Protein AF-A0A351TY07-F1 (afdb_monomer_lite)

Secondary structure (DSSP, 8-state):
-HHHHHHHHHIIIIIHHHHHHHHTTT-------SS-HHHHHHHHHHHHHTT--

pLDDT: mean 93.42, std 8.33, range [52.97, 98.38]

Structure (mmCIF, N/CA/C/O backbone):
data_AF-A0A351TY07-F1
#
_entry.id   AF-A0A351TY07-F1
#
loop_
_atom_site.group_PDB
_atom_site.id
_atom_site.type_symbol
_atom_site.label_atom_id
_atom_site.label_alt_id
_atom_site.label_comp_id
_atom_site.label_asym_id
_atom_site.label_entity_id
_atom_site.label_seq_id
_atom_site.pdbx_PDB_ins_code
_atom_site.Cartn_x
_atom_site.Cartn_y
_atom_site.Cartn_z
_atom_site.occupancy
_atom_site.B_iso_or_equiv
_atom_site.auth_seq_id
_atom_site.auth_comp_id
_atom_site.auth_asym_id
_atom_site.auth_atom_id
_atom_site.pdbx_PDB_model_num
ATOM 1 N N . PRO A 1 1 ? 8.811 3.276 -23.330 1.00 70.81 1 PRO A N 1
ATOM 2 C CA . PRO A 1 1 ? 8.858 1.814 -23.076 1.00 70.81 1 PRO A CA 1
ATOM 3 C C . PRO A 1 1 ? 9.910 1.402 -22.029 1.00 70.81 1 PRO A C 1
ATOM 5 O O . PRO A 1 1 ? 9.564 0.723 -21.074 1.00 70.81 1 PRO A O 1
ATOM 8 N N . GLU A 1 2 ? 11.166 1.829 -22.173 1.00 84.00 2 GLU A N 1
ATOM 9 C CA . GLU A 1 2 ? 12.281 1.379 -21.321 1.00 84.00 2 GLU A CA 1
ATOM 10 C C . GLU A 1 2 ? 12.194 1.878 -19.867 1.00 84.00 2 GLU A C 1
ATOM 12 O O . GLU A 1 2 ? 12.316 1.094 -18.934 1.00 84.00 2 GLU A O 1
ATOM 17 N N . LYS A 1 3 ? 11.832 3.151 -19.653 1.00 90.50 3 LYS A N 1
ATOM 18 C CA . LYS A 1 3 ? 11.679 3.735 -18.303 1.00 90.50 3 LYS A CA 1
ATOM 19 C C . LYS A 1 3 ? 10.594 3.069 -17.446 1.00 90.50 3 LYS A C 1
ATOM 21 O O . LYS A 1 3 ? 10.716 3.047 -16.229 1.00 90.50 3 LYS A O 1
ATOM 26 N N . LEU A 1 4 ? 9.530 2.550 -18.066 1.00 92.44 4 LEU A N 1
ATOM 27 C CA . LEU A 1 4 ? 8.476 1.831 -17.340 1.00 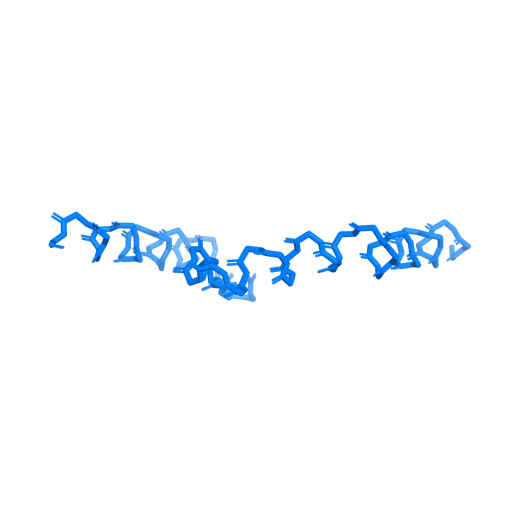92.44 4 LEU A CA 1
ATOM 28 C C . LEU A 1 4 ? 8.988 0.487 -16.822 1.00 92.44 4 LEU A C 1
ATOM 30 O O . LEU A 1 4 ? 8.698 0.141 -15.685 1.00 92.44 4 LEU A O 1
ATOM 34 N N . LYS A 1 5 ? 9.803 -0.220 -17.618 1.00 94.12 5 LYS A N 1
ATOM 35 C CA . LYS A 1 5 ? 10.443 -1.470 -17.193 1.00 94.12 5 LYS A CA 1
ATOM 36 C C . LYS A 1 5 ? 11.362 -1.233 -15.998 1.00 94.12 5 LYS A C 1
ATOM 38 O O . LYS A 1 5 ? 11.229 -1.936 -15.011 1.00 94.12 5 LYS A O 1
ATOM 43 N N . VAL A 1 6 ? 12.199 -0.190 -16.056 1.00 95.50 6 VAL A N 1
ATOM 44 C CA . VAL A 1 6 ? 13.078 0.192 -14.936 1.00 95.50 6 VAL A CA 1
ATOM 45 C C . VAL A 1 6 ? 12.271 0.451 -13.662 1.00 95.50 6 VAL A C 1
ATOM 47 O O . VAL A 1 6 ? 12.600 -0.100 -12.622 1.00 95.50 6 VAL A O 1
ATOM 50 N N . ARG A 1 7 ? 11.172 1.213 -13.743 1.00 96.06 7 ARG A N 1
ATOM 51 C CA . ARG A 1 7 ? 10.302 1.469 -12.580 1.00 96.06 7 ARG A CA 1
ATOM 52 C C . ARG A 1 7 ? 9.656 0.201 -12.021 1.00 96.06 7 ARG A C 1
ATOM 54 O O . ARG A 1 7 ? 9.509 0.093 -10.811 1.00 96.06 7 ARG A O 1
ATOM 61 N N . MET A 1 8 ? 9.253 -0.733 -12.883 1.00 95.75 8 MET A N 1
ATOM 62 C CA . MET A 1 8 ? 8.674 -2.010 -12.450 1.00 95.75 8 MET A CA 1
ATOM 63 C C . MET A 1 8 ? 9.719 -2.877 -11.746 1.00 95.75 8 MET A C 1
ATOM 65 O O . MET A 1 8 ? 9.452 -3.364 -10.654 1.00 95.75 8 MET A O 1
ATOM 69 N N . THR A 1 9 ? 10.929 -2.969 -12.301 1.00 96.31 9 THR A N 1
ATOM 70 C CA . THR A 1 9 ? 12.056 -3.650 -11.651 1.00 96.31 9 THR A CA 1
ATOM 71 C C . THR A 1 9 ? 12.409 -2.997 -10.312 1.00 96.31 9 THR A C 1
ATOM 73 O O . THR A 1 9 ? 12.550 -3.693 -9.316 1.00 96.31 9 THR A O 1
ATOM 76 N N . GLU A 1 10 ? 12.473 -1.664 -10.233 1.00 96.12 10 GLU A N 1
ATOM 77 C CA . GLU A 1 10 ? 12.725 -0.963 -8.964 1.00 96.12 10 GLU A CA 1
ATOM 78 C C . GLU A 1 10 ? 11.626 -1.219 -7.922 1.00 96.12 10 GLU A C 1
ATOM 80 O O . GLU A 1 10 ? 11.928 -1.371 -6.738 1.00 96.12 10 GLU A O 1
ATOM 85 N N . TYR A 1 11 ? 10.360 -1.283 -8.342 1.00 96.00 11 TYR A N 1
ATOM 86 C CA . TYR A 1 11 ? 9.246 -1.623 -7.458 1.00 96.00 11 TYR A CA 1
ATOM 87 C C . TYR A 1 11 ? 9.388 -3.046 -6.896 1.00 96.00 11 TYR A C 1
ATOM 89 O O . TYR A 1 11 ? 9.271 -3.241 -5.684 1.00 96.00 11 TYR A O 1
ATOM 97 N N . GLU A 1 12 ? 9.693 -4.021 -7.753 1.00 96.38 12 GLU A N 1
ATOM 98 C CA . GLU A 1 12 ? 9.917 -5.415 -7.356 1.00 96.38 12 GLU A CA 1
ATOM 99 C C . GLU A 1 12 ? 11.127 -5.553 -6.419 1.00 96.38 12 GLU A C 1
ATOM 101 O O . GLU A 1 12 ? 11.033 -6.187 -5.371 1.00 96.38 12 GLU A O 1
ATOM 106 N N . GLU A 1 13 ? 12.253 -4.915 -6.742 1.00 97.38 13 GLU A N 1
ATOM 107 C CA . GLU A 1 13 ? 13.503 -5.074 -5.990 1.00 97.38 13 GLU A CA 1
ATOM 108 C C . GLU A 1 13 ? 13.548 -4.270 -4.685 1.00 97.38 13 GLU A C 1
ATOM 110 O O . GLU A 1 13 ? 14.251 -4.656 -3.750 1.00 97.38 13 GLU A O 1
ATOM 115 N N . ARG A 1 14 ? 12.846 -3.131 -4.607 1.00 96.00 14 ARG A N 1
ATOM 116 C CA . ARG A 1 14 ? 12.970 -2.197 -3.470 1.00 96.00 14 ARG A CA 1
ATOM 117 C C . ARG A 1 14 ? 11.681 -1.999 -2.697 1.00 96.00 14 ARG A C 1
ATOM 119 O O . ARG A 1 14 ? 11.730 -1.881 -1.475 1.00 96.00 14 ARG A O 1
ATOM 126 N N . THR A 1 15 ? 10.535 -1.941 -3.370 1.00 96.25 15 THR A N 1
ATOM 127 C CA . THR A 1 15 ? 9.253 -1.679 -2.704 1.00 96.25 15 THR A CA 1
ATOM 128 C C . THR A 1 15 ? 8.632 -2.957 -2.145 1.00 96.25 15 THR A C 1
ATOM 130 O O . THR A 1 15 ? 8.195 -2.944 -0.993 1.00 96.25 15 THR A O 1
ATOM 133 N N . MET A 1 16 ? 8.632 -4.070 -2.892 1.00 96.25 16 MET A N 1
ATOM 134 C CA . MET A 1 16 ? 8.064 -5.339 -2.401 1.00 96.25 16 MET A CA 1
ATOM 135 C C . MET A 1 16 ? 8.697 -5.835 -1.086 1.00 96.25 16 MET A C 1
ATOM 137 O O . MET A 1 16 ? 7.931 -6.155 -0.177 1.00 96.25 16 MET A O 1
ATOM 141 N N . PRO A 1 17 ? 10.032 -5.804 -0.883 1.00 97.50 17 PRO A N 1
ATOM 142 C CA . PRO A 1 17 ? 10.627 -6.234 0.388 1.00 97.50 17 PRO A CA 1
ATOM 143 C C . PRO A 1 17 ? 10.159 -5.416 1.602 1.00 97.50 17 PRO A C 1
ATOM 145 O O . PRO A 1 17 ? 10.056 -5.937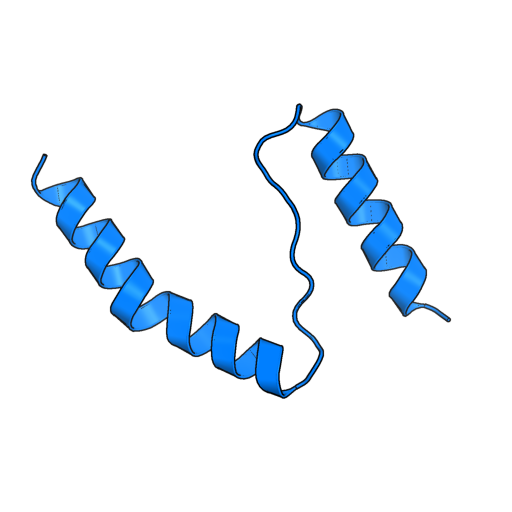 2.713 1.00 97.50 17 PRO A O 1
ATOM 148 N N . VAL A 1 18 ? 9.849 -4.130 1.404 1.00 97.19 18 VAL A N 1
ATOM 149 C CA . VAL A 1 18 ? 9.313 -3.262 2.463 1.00 97.19 18 VAL A CA 1
ATOM 150 C C . VAL A 1 18 ? 7.867 -3.643 2.797 1.00 97.19 18 VAL A C 1
ATOM 152 O O . VAL A 1 18 ? 7.495 -3.679 3.970 1.00 97.19 18 VAL A O 1
ATOM 155 N N . LEU A 1 19 ? 7.058 -3.982 1.789 1.00 96.50 19 LEU A N 1
ATOM 156 C CA . LEU A 1 19 ? 5.704 -4.501 2.007 1.00 96.50 19 LEU A CA 1
ATOM 157 C C . LEU A 1 19 ? 5.737 -5.825 2.781 1.00 96.50 19 LEU A C 1
ATOM 159 O O . LEU A 1 19 ? 4.976 -5.982 3.737 1.00 96.50 19 LEU A O 1
ATOM 163 N N . ASP A 1 20 ? 6.650 -6.734 2.435 1.00 96.25 20 ASP A N 1
ATOM 164 C CA . ASP A 1 20 ? 6.831 -8.003 3.151 1.00 96.25 20 ASP A CA 1
ATOM 165 C C . ASP A 1 20 ? 7.224 -7.778 4.616 1.00 96.25 20 ASP A C 1
ATOM 167 O O . ASP A 1 20 ? 6.661 -8.408 5.517 1.00 96.25 20 ASP A O 1
ATOM 171 N N . TYR A 1 21 ? 8.129 -6.828 4.879 1.00 97.25 21 TYR A N 1
ATOM 172 C CA . TYR A 1 21 ? 8.525 -6.435 6.234 1.00 97.25 21 TYR A CA 1
ATOM 173 C C . TYR A 1 21 ? 7.330 -5.983 7.096 1.00 97.25 21 TYR A C 1
ATOM 175 O O . TYR A 1 21 ? 7.238 -6.364 8.272 1.00 97.25 21 TYR A O 1
ATOM 183 N N . PHE A 1 22 ? 6.414 -5.184 6.537 1.00 97.00 22 PHE A N 1
ATOM 184 C CA . PHE A 1 22 ? 5.203 -4.738 7.236 1.00 97.00 22 PHE A CA 1
ATOM 185 C C . PHE A 1 22 ? 4.162 -5.855 7.375 1.00 97.00 22 PHE A C 1
ATOM 187 O O . PHE A 1 22 ? 3.529 -5.974 8.428 1.00 97.00 22 PHE A O 1
ATOM 194 N N . ASN A 1 23 ? 4.021 -6.710 6.359 1.00 95.75 23 ASN A N 1
ATOM 195 C CA . ASN A 1 23 ? 3.112 -7.855 6.382 1.00 95.75 23 ASN A CA 1
ATOM 196 C C . ASN A 1 23 ? 3.478 -8.845 7.498 1.00 95.75 23 ASN A C 1
ATOM 198 O O . ASN A 1 23 ? 2.613 -9.259 8.261 1.00 95.75 23 ASN A O 1
ATOM 202 N N . GLN A 1 24 ? 4.770 -9.150 7.666 1.00 97.06 24 GLN A N 1
ATOM 203 C CA . GLN A 1 24 ? 5.268 -10.031 8.735 1.00 97.06 24 GLN A CA 1
ATOM 204 C C . GLN A 1 24 ? 4.974 -9.515 10.154 1.00 97.06 24 GLN A C 1
ATOM 206 O O . GLN A 1 24 ? 4.975 -10.291 11.106 1.00 97.06 24 GLN A O 1
ATOM 211 N N . ARG A 1 25 ? 4.735 -8.210 10.311 1.00 96.56 25 ARG A N 1
ATOM 212 C CA . ARG A 1 25 ? 4.400 -7.571 11.593 1.00 96.56 25 ARG A CA 1
ATOM 213 C C . ARG A 1 25 ? 2.899 -7.433 11.822 1.00 96.56 25 ARG A C 1
ATOM 215 O O . ARG A 1 25 ? 2.515 -6.881 12.846 1.00 96.56 25 ARG A O 1
ATOM 222 N N . ASN A 1 26 ? 2.067 -7.913 10.895 1.00 92.81 26 ASN A N 1
ATOM 223 C CA . ASN A 1 26 ? 0.613 -7.747 10.921 1.00 92.81 26 ASN A CA 1
ATOM 224 C C . ASN A 1 26 ? 0.165 -6.274 11.013 1.00 92.81 26 ASN A C 1
ATOM 226 O O . ASN A 1 26 ? -0.877 -5.980 11.585 1.00 92.81 26 ASN A O 1
ATOM 230 N N . ILE A 1 27 ? 0.949 -5.349 10.445 1.00 93.12 27 ILE A N 1
ATOM 231 C CA . ILE A 1 27 ? 0.622 -3.908 10.393 1.00 93.12 27 ILE A CA 1
ATOM 232 C C . ILE A 1 27 ? 0.403 -3.399 8.962 1.00 93.12 27 ILE A C 1
ATOM 234 O O . ILE A 1 27 ? 0.217 -2.205 8.747 1.00 93.12 27 ILE A O 1
ATOM 238 N N . LEU A 1 28 ? 0.437 -4.293 7.969 1.00 94.75 28 LEU A N 1
ATOM 239 C CA . LEU A 1 28 ? 0.114 -3.961 6.585 1.00 94.75 28 LEU A CA 1
ATOM 240 C C . LEU A 1 28 ? -1.394 -4.078 6.349 1.00 94.75 28 LEU A C 1
ATOM 242 O O . LEU A 1 28 ? -1.960 -5.164 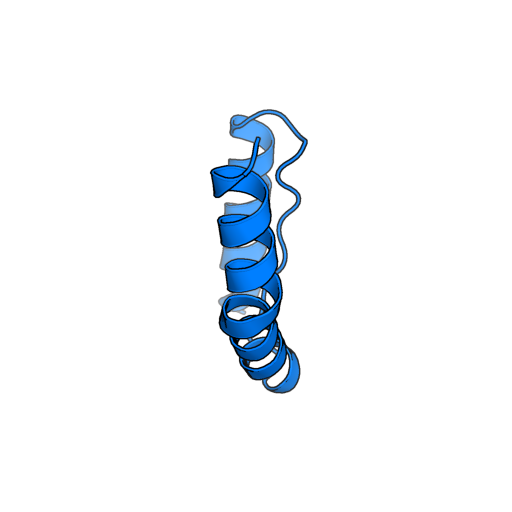6.451 1.00 94.75 28 LEU A O 1
ATOM 246 N N . ILE A 1 29 ? -2.014 -2.980 5.927 1.00 95.25 29 ILE A N 1
ATOM 247 C CA . ILE A 1 29 ? -3.398 -2.950 5.453 1.00 95.25 29 ILE A CA 1
ATOM 248 C C . ILE A 1 29 ? -3.382 -2.812 3.930 1.00 95.25 29 ILE A C 1
ATOM 250 O O . ILE A 1 29 ? -2.796 -1.875 3.391 1.00 95.25 29 ILE A O 1
ATOM 254 N N . LYS A 1 30 ? -4.022 -3.750 3.225 1.00 95.19 30 LYS A N 1
ATOM 255 C CA . LYS A 1 30 ? -4.171 -3.706 1.761 1.00 95.19 30 LYS A CA 1
ATOM 256 C C . LYS A 1 30 ? -5.495 -3.045 1.384 1.00 95.19 30 LYS A C 1
ATOM 258 O O . LYS A 1 30 ? -6.514 -3.340 2.002 1.00 95.19 30 LYS A O 1
ATOM 263 N N . 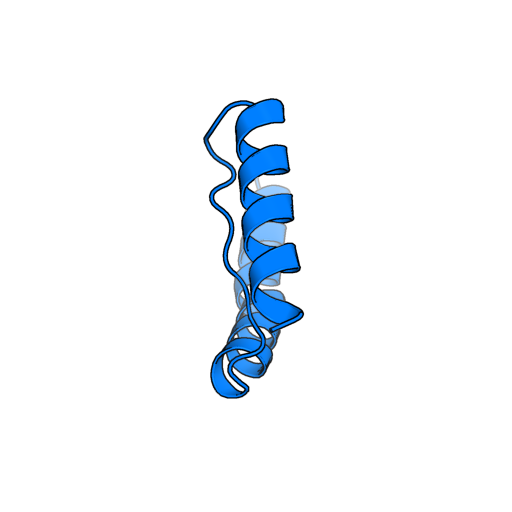VAL A 1 31 ? -5.486 -2.206 0.353 1.00 96.19 31 VAL A N 1
ATOM 264 C CA . VAL A 1 31 ? -6.651 -1.486 -0.194 1.00 96.19 31 VAL A CA 1
ATOM 265 C C . VAL A 1 31 ? -6.716 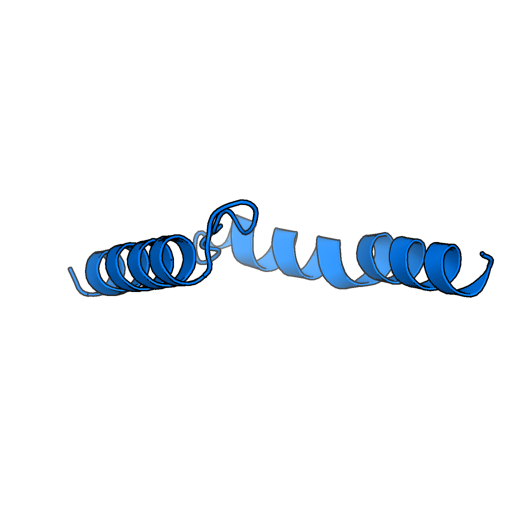-1.760 -1.694 1.00 96.19 31 VAL A C 1
ATOM 267 O O . VAL A 1 31 ? -5.674 -1.768 -2.352 1.00 96.19 31 VAL A O 1
ATOM 270 N N . ASP A 1 32 ? -7.912 -2.027 -2.222 1.00 96.88 32 ASP A N 1
ATOM 271 C CA . ASP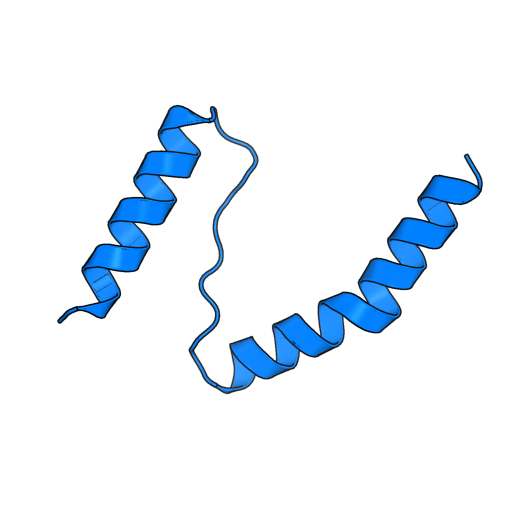 A 1 32 ? -8.113 -2.185 -3.665 1.00 96.88 32 ASP A CA 1
ATOM 272 C C . ASP A 1 32 ? -8.252 -0.806 -4.317 1.00 96.88 32 ASP A C 1
ATOM 274 O O . ASP A 1 32 ? -9.123 -0.025 -3.951 1.00 96.88 32 ASP A O 1
ATOM 278 N N . GLY A 1 33 ? -7.369 -0.506 -5.270 1.00 97.00 33 GLY A N 1
ATOM 279 C CA . GLY A 1 33 ? -7.335 0.771 -5.982 1.00 97.00 33 GLY A CA 1
ATOM 280 C C . GLY A 1 33 ? -8.029 0.762 -7.347 1.00 97.00 33 GLY A C 1
ATOM 281 O O . GLY A 1 33 ? -7.939 1.761 -8.055 1.00 97.00 33 GLY A O 1
ATOM 282 N N . MET A 1 34 ? -8.655 -0.345 -7.762 1.00 97.94 34 MET A N 1
ATOM 283 C CA . MET A 1 34 ? -9.399 -0.416 -9.031 1.00 97.94 34 MET A CA 1
ATOM 284 C C . MET A 1 34 ? -10.751 0.337 -9.050 1.00 97.94 34 MET A C 1
ATOM 286 O O . MET A 1 34 ? -11.125 0.805 -10.129 1.00 97.94 34 MET A O 1
ATOM 290 N N . PRO A 1 35 ? -11.509 0.450 -7.937 1.00 97.94 35 PRO A N 1
ATOM 291 C CA . PRO A 1 35 ? -12.789 1.167 -7.908 1.00 97.94 35 PRO A CA 1
ATOM 292 C C . PRO A 1 35 ? -12.681 2.692 -8.096 1.00 97.94 35 PRO A C 1
ATOM 294 O O . PRO A 1 35 ? -11.597 3.266 -8.181 1.00 97.94 35 PRO A O 1
ATOM 297 N N . ALA A 1 36 ? -13.838 3.367 -8.127 1.00 98.38 36 ALA A N 1
ATOM 298 C CA . ALA A 1 36 ? -13.917 4.830 -8.117 1.00 98.38 36 ALA A CA 1
ATOM 299 C C . ALA A 1 36 ? -13.301 5.420 -6.837 1.00 98.38 36 ALA A C 1
ATOM 301 O O . ALA A 1 36 ? -13.328 4.790 -5.779 1.00 98.38 36 ALA A O 1
ATOM 302 N N . GLN A 1 37 ? -12.778 6.644 -6.930 1.00 97.94 37 GLN A N 1
ATOM 303 C CA . GLN A 1 37 ? -12.024 7.286 -5.851 1.00 97.94 37 GLN A CA 1
ATOM 304 C C . GLN A 1 37 ? -12.809 7.345 -4.534 1.00 97.94 37 GLN A C 1
ATOM 306 O O . GLN A 1 37 ? -12.229 7.119 -3.474 1.00 97.94 37 GLN A O 1
ATOM 311 N N . GLU A 1 38 ? -14.110 7.619 -4.596 1.00 98.19 38 GLU A N 1
ATOM 312 C CA . GLU A 1 38 ? -14.989 7.701 -3.427 1.00 98.19 38 GLU A CA 1
ATOM 313 C C . GLU A 1 38 ? -15.074 6.348 -2.709 1.00 98.19 38 GLU A C 1
ATOM 315 O O . GLU A 1 38 ? -14.938 6.285 -1.491 1.00 98.19 38 GLU A O 1
ATOM 320 N N . ILE A 1 39 ? -15.183 5.258 -3.473 1.00 98.19 39 ILE A N 1
ATOM 321 C CA . ILE A 1 39 ? -15.239 3.889 -2.946 1.00 98.19 39 ILE A CA 1
ATOM 322 C C . ILE A 1 39 ? -13.905 3.495 -2.305 1.00 98.19 39 ILE A C 1
ATOM 324 O O . ILE A 1 39 ? -13.882 2.899 -1.230 1.00 98.19 39 ILE A O 1
ATOM 328 N N . VAL A 1 40 ? -12.783 3.851 -2.939 1.00 98.19 40 VAL A N 1
ATOM 329 C CA . VAL A 1 40 ? -11.443 3.602 -2.380 1.00 98.19 40 VAL A CA 1
ATOM 330 C C . VAL A 1 40 ? -11.249 4.386 -1.080 1.00 98.19 40 VAL A C 1
ATOM 332 O O . VAL A 1 40 ? -10.695 3.863 -0.114 1.00 98.19 40 VAL A O 1
ATOM 335 N N . PHE A 1 41 ? -11.715 5.634 -1.036 1.00 97.94 41 PHE A N 1
ATOM 336 C CA . PHE A 1 41 ? -11.632 6.470 0.156 1.00 97.94 41 PHE A CA 1
ATOM 337 C C . PHE A 1 41 ? -12.462 5.905 1.316 1.00 97.94 41 PHE A C 1
ATOM 339 O O . PHE A 1 41 ? -11.958 5.820 2.436 1.00 97.94 41 PHE A O 1
ATOM 346 N N . GLU A 1 42 ? -13.691 5.461 1.049 1.00 97.62 42 GLU A N 1
ATOM 347 C CA . GLU A 1 42 ? -14.535 4.789 2.044 1.00 97.62 42 GLU A CA 1
ATOM 348 C C . GLU A 1 42 ? -13.882 3.504 2.585 1.00 97.62 42 GLU A C 1
ATOM 350 O O . GLU A 1 42 ? -13.850 3.304 3.800 1.00 97.62 42 GLU A O 1
ATOM 355 N N . ASP A 1 43 ? -13.287 2.669 1.721 1.00 97.19 43 ASP A N 1
ATOM 356 C CA . ASP A 1 43 ? -12.559 1.456 2.138 1.00 97.19 43 ASP A CA 1
ATOM 357 C C . ASP A 1 43 ? -11.372 1.782 3.063 1.00 97.19 43 ASP A C 1
ATOM 359 O O . ASP A 1 43 ? -11.146 1.099 4.066 1.00 97.19 43 ASP A O 1
ATOM 363 N N . ILE A 1 44 ? -10.635 2.860 2.771 1.00 96.94 44 ILE A N 1
ATOM 364 C CA . ILE A 1 44 ? -9.542 3.333 3.633 1.00 96.94 44 ILE A CA 1
ATOM 365 C C . ILE A 1 44 ? -10.075 3.725 5.017 1.00 96.94 44 ILE A C 1
ATOM 367 O O . ILE A 1 44 ? -9.504 3.290 6.018 1.00 96.94 44 ILE A O 1
ATOM 371 N N . LEU A 1 45 ? -11.156 4.510 5.093 1.00 96.56 45 LEU A N 1
ATOM 372 C CA . LEU A 1 45 ? -11.730 4.944 6.373 1.00 96.56 45 LEU A CA 1
ATOM 373 C C . LEU A 1 45 ? -12.199 3.757 7.222 1.00 96.56 45 LEU A C 1
ATOM 375 O O . LEU A 1 45 ? -11.808 3.647 8.383 1.00 96.56 45 LEU A O 1
ATOM 379 N N . LEU A 1 46 ? -12.950 2.826 6.626 1.00 95.50 46 LEU A N 1
ATOM 380 C CA . LEU A 1 46 ? -13.454 1.636 7.322 1.00 95.50 46 LEU A CA 1
ATOM 381 C C . LEU A 1 46 ? -12.322 0.783 7.913 1.00 95.50 46 LEU A C 1
ATOM 383 O O . LEU A 1 46 ? -12.437 0.257 9.022 1.00 95.50 46 LEU A O 1
ATOM 387 N N . LYS A 1 47 ? -11.209 0.646 7.185 1.00 94.38 47 LYS A N 1
ATOM 388 C CA . LYS A 1 47 ? -10.038 -0.108 7.652 1.00 94.38 47 LYS A CA 1
ATOM 389 C C . LYS A 1 47 ? -9.291 0.594 8.782 1.00 94.38 47 LYS A C 1
ATOM 391 O O . LYS A 1 47 ? -8.765 -0.097 9.652 1.00 94.38 47 LYS A O 1
ATOM 396 N N . LEU A 1 48 ? -9.243 1.926 8.782 1.00 93.38 48 LEU A N 1
ATOM 397 C CA . LEU A 1 48 ? -8.607 2.705 9.848 1.00 93.38 48 LEU A CA 1
ATOM 398 C C . LEU A 1 48 ? -9.424 2.671 11.147 1.00 93.38 48 LEU A C 1
ATOM 400 O O . LEU A 1 48 ? -8.850 2.425 12.203 1.00 93.38 48 LEU A O 1
ATOM 404 N N . GLU A 1 49 ? -10.748 2.820 11.079 1.00 91.69 49 GLU A N 1
ATOM 405 C CA . GLU A 1 49 ? -11.630 2.739 12.259 1.00 91.69 49 GLU A CA 1
ATOM 406 C C . GLU A 1 49 ? -11.570 1.365 12.951 1.00 91.69 49 GLU A C 1
ATOM 408 O O . GLU A 1 49 ? -11.699 1.255 14.171 1.00 91.69 49 GLU A O 1
ATOM 413 N N . GLY A 1 50 ? -11.336 0.295 12.185 1.00 80.31 50 GLY A N 1
ATOM 414 C CA . GLY A 1 50 ? -11.157 -1.055 12.721 1.00 80.31 50 GLY A CA 1
ATOM 415 C C . GLY A 1 50 ? -9.906 -1.242 13.590 1.00 80.31 50 GLY A C 1
ATOM 416 O O . GLY A 1 50 ? -9.845 -2.227 14.325 1.00 80.31 50 GLY A O 1
ATOM 417 N N . LEU A 1 51 ? -8.932 -0.326 13.525 1.00 78.44 51 LEU A N 1
ATOM 418 C CA . LEU A 1 51 ? -7.689 -0.378 14.306 1.00 78.44 51 LEU A CA 1
ATOM 419 C C . LEU A 1 51 ? -7.794 0.280 15.689 1.00 78.44 51 LEU A C 1
ATOM 421 O O . LEU A 1 51 ? -6.920 0.057 16.522 1.00 78.44 51 LEU A O 1
ATOM 425 N N . GLU A 1 52 ? -8.826 1.089 15.941 1.00 69.62 52 GLU A N 1
ATOM 426 C CA . GLU A 1 52 ? -9.006 1.816 17.209 1.00 69.62 52 GLU A CA 1
ATOM 427 C C . GLU A 1 52 ? -9.740 0.994 18.293 1.00 69.62 52 GLU A C 1
ATOM 429 O O . GLU A 1 52 ? -10.075 1.532 19.351 1.00 69.62 52 GLU A O 1
ATOM 434 N N . LYS A 1 53 ? -10.006 -0.298 18.042 1.00 52.97 53 LYS A N 1
ATOM 435 C CA . LYS A 1 53 ? -10.740 -1.204 18.945 1.00 52.97 53 LYS A CA 1
ATOM 436 C C . LYS A 1 53 ? -9.848 -2.102 19.793 1.00 52.97 53 LYS A C 1
ATOM 438 O O . LYS A 1 53 ? -8.843 -2.621 19.264 1.00 52.97 53 LYS A O 1
#

Radius of gyration: 14.7 Å; chains: 1; bounding box: 29×18×42 Å

Sequence (53 aa):
PEKLKVRMTEYEERTMPVLDYFNQRNILIKVDGMPAQEIVFEDILLKLEGLEK

Foldseek 3Di:
DVVVVVVVVCCVVPVVVVLVVCVVVVNDDDFDPPDDPVVSVVRVVVVVVVVVD